Protein AF-A0A0F5VFN0-F1 (afdb_monomer_lite)

Structure (mmCIF, N/CA/C/O backbone):
data_AF-A0A0F5VFN0-F1
#
_entry.id   AF-A0A0F5VFN0-F1
#
loop_
_atom_site.group_PDB
_atom_site.id
_atom_site.type_symbol
_atom_site.label_atom_id
_atom_site.label_alt_id
_atom_site.label_comp_id
_atom_site.label_asym_id
_atom_site.label_entity_id
_atom_site.label_seq_id
_atom_site.pdbx_PDB_ins_code
_atom_site.Cartn_x
_atom_site.Cartn_y
_atom_site.Cartn_z
_atom_site.occupancy
_atom_site.B_iso_or_equiv
_atom_site.auth_seq_id
_atom_site.auth_comp_id
_atom_site.auth_asym_id
_atom_site.auth_atom_id
_atom_site.pdbx_PDB_model_num
ATOM 1 N N . MET A 1 1 ? -3.804 -15.233 12.219 1.00 71.06 1 MET A N 1
ATOM 2 C CA . MET A 1 1 ? -3.392 -14.298 11.152 1.00 71.06 1 MET A CA 1
ATOM 3 C C . MET A 1 1 ? -4.472 -13.249 11.087 1.00 71.06 1 MET A C 1
ATOM 5 O O . MET A 1 1 ? -5.624 -13.634 10.922 1.00 71.06 1 MET A O 1
ATOM 9 N N . ASN A 1 2 ? -4.107 -11.984 11.273 1.00 85.31 2 ASN A N 1
ATOM 10 C CA . ASN A 1 2 ? -5.061 -10.888 11.425 1.00 85.31 2 ASN A CA 1
ATOM 11 C C . ASN A 1 2 ? -4.936 -9.948 10.220 1.00 85.31 2 ASN A C 1
ATOM 13 O O . ASN A 1 2 ? -3.916 -9.947 9.519 1.00 85.31 2 ASN A O 1
ATOM 17 N N . THR A 1 3 ? -5.990 -9.182 9.954 1.00 86.38 3 THR A N 1
ATOM 18 C CA . THR A 1 3 ? -6.000 -8.186 8.877 1.00 86.38 3 THR A CA 1
ATOM 19 C C . THR A 1 3 ? -5.708 -6.821 9.476 1.00 86.38 3 THR A C 1
ATOM 21 O O . THR A 1 3 ? -6.252 -6.493 10.521 1.00 86.38 3 THR A O 1
ATOM 24 N N . TYR A 1 4 ? -4.862 -6.024 8.832 1.00 86.12 4 TYR A N 1
ATOM 25 C CA . TYR A 1 4 ? -4.447 -4.719 9.337 1.00 86.12 4 TYR A CA 1
ATOM 26 C C . TYR A 1 4 ? -4.763 -3.598 8.349 1.00 86.12 4 TYR A C 1
ATOM 28 O O . TYR A 1 4 ? -4.545 -3.722 7.138 1.00 86.12 4 TYR A O 1
ATOM 36 N N . PHE A 1 5 ? -5.194 -2.470 8.904 1.00 87.25 5 PHE A N 1
ATOM 37 C CA . PHE A 1 5 ? -5.128 -1.161 8.278 1.00 87.25 5 PHE A CA 1
ATOM 38 C C . PHE A 1 5 ? -3.707 -0.622 8.412 1.00 87.25 5 PHE A C 1
ATOM 40 O O . 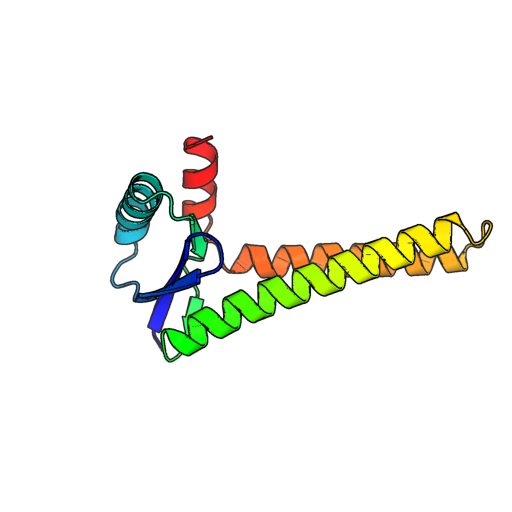PHE A 1 5 ? -3.179 -0.549 9.518 1.00 87.25 5 PHE A O 1
ATOM 47 N N . VAL A 1 6 ? -3.089 -0.207 7.311 1.00 87.75 6 VAL A N 1
ATOM 48 C CA . VAL A 1 6 ? -1.771 0.437 7.321 1.00 87.75 6 VAL A CA 1
ATOM 49 C C . VAL A 1 6 ? -1.922 1.894 6.921 1.00 87.75 6 VAL A C 1
ATOM 51 O O . VAL A 1 6 ? -2.453 2.218 5.857 1.00 87.75 6 VAL A O 1
ATOM 54 N N . MET A 1 7 ? -1.430 2.777 7.779 1.00 91.06 7 MET A N 1
ATOM 55 C CA . MET A 1 7 ? -1.571 4.225 7.678 1.00 91.06 7 MET A CA 1
ATOM 56 C C . MET A 1 7 ? -0.193 4.870 7.539 1.00 91.06 7 MET A C 1
ATOM 58 O O . MET A 1 7 ? 0.824 4.307 7.951 1.00 91.06 7 MET A O 1
ATOM 62 N N . LYS A 1 8 ? -0.150 6.060 6.942 1.00 88.81 8 LYS A N 1
ATOM 63 C CA . LYS A 1 8 ? 1.078 6.816 6.704 1.00 88.81 8 LYS A CA 1
ATOM 64 C C . LYS A 1 8 ? 0.893 8.285 7.054 1.00 88.81 8 LYS A C 1
ATOM 66 O O . LYS A 1 8 ? 0.037 8.956 6.480 1.00 88.81 8 LYS A O 1
ATOM 71 N N . SER A 1 9 ? 1.755 8.782 7.933 1.00 87.06 9 SER A N 1
ATOM 72 C CA . SER A 1 9 ? 1.885 10.201 8.269 1.00 87.06 9 SER A CA 1
ATOM 73 C C . SER A 1 9 ? 3.298 10.661 7.917 1.00 87.06 9 SER A C 1
ATOM 75 O O . SER A 1 9 ? 4.276 10.228 8.531 1.00 87.06 9 SER A O 1
ATOM 77 N N . GLY A 1 10 ? 3.442 11.460 6.856 1.00 83.69 10 GLY A N 1
ATOM 78 C CA . GLY A 1 10 ? 4.757 11.837 6.324 1.00 83.69 10 GLY A CA 1
ATOM 79 C C . GLY A 1 10 ? 5.611 10.613 5.954 1.00 83.69 10 GLY A C 1
ATOM 80 O O . GLY A 1 10 ? 5.300 9.894 5.003 1.00 83.69 10 GLY A O 1
ATOM 81 N N . HIS A 1 11 ? 6.690 10.364 6.702 1.00 80.56 11 HIS A N 1
ATOM 8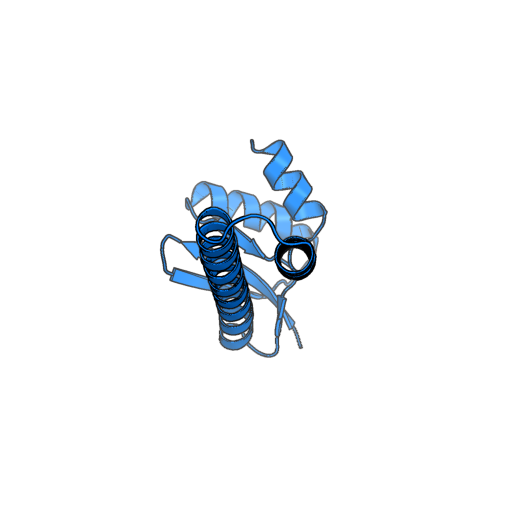2 C CA . HIS A 1 11 ? 7.577 9.200 6.526 1.00 80.56 11 HIS A CA 1
ATOM 83 C C . HIS A 1 11 ? 7.290 8.036 7.487 1.00 80.56 11 HIS A C 1
ATOM 85 O O . HIS A 1 11 ? 7.878 6.960 7.344 1.00 80.56 11 HIS A O 1
ATOM 91 N N . GLN A 1 12 ? 6.403 8.231 8.460 1.00 86.06 12 GLN A N 1
ATOM 92 C CA . GLN A 1 12 ? 6.070 7.221 9.455 1.00 86.06 12 GLN A CA 1
ATOM 93 C C . GLN A 1 12 ? 4.903 6.358 8.978 1.00 86.06 12 GLN A C 1
ATOM 95 O O . GLN A 1 12 ? 3.962 6.850 8.356 1.00 86.06 12 GLN A O 1
ATOM 100 N N . TYR A 1 13 ? 4.992 5.061 9.272 1.00 87.25 13 TYR A N 1
ATOM 101 C CA . TYR A 1 13 ? 3.941 4.085 9.008 1.00 87.25 13 TYR A CA 1
ATOM 102 C C . TYR A 1 13 ? 3.463 3.521 10.336 1.00 87.25 13 TYR A C 1
ATOM 104 O O . TYR A 1 13 ? 4.295 3.179 11.178 1.00 87.25 13 TYR A O 1
ATOM 112 N N . SER A 1 14 ? 2.156 3.373 10.472 1.00 88.81 14 SER A N 1
ATOM 113 C CA . SER A 1 14 ? 1.508 2.675 11.578 1.00 88.81 14 SER A CA 1
ATOM 114 C C . SER A 1 14 ? 0.578 1.601 11.026 1.00 88.81 14 SER A C 1
ATOM 116 O O . SER A 1 14 ? 0.163 1.661 9.864 1.00 88.81 14 SER A O 1
ATOM 118 N N . ALA A 1 15 ? 0.284 0.597 11.844 1.00 88.88 15 ALA A N 1
ATOM 119 C CA . ALA A 1 15 ? -0.720 -0.405 11.545 1.00 88.88 15 ALA A CA 1
ATOM 120 C C . ALA A 1 15 ? -1.713 -0.484 12.700 1.00 88.88 15 ALA A C 1
ATOM 122 O O . ALA A 1 15 ? -1.360 -0.206 13.840 1.00 88.88 15 ALA A O 1
ATOM 123 N N . SER A 1 16 ? -2.951 -0.826 12.382 1.00 87.50 16 SER A N 1
ATOM 124 C CA . SER A 1 16 ? -4.009 -1.070 13.353 1.00 87.50 16 SER A CA 1
ATOM 125 C C . SER A 1 16 ? -4.794 -2.282 12.887 1.00 87.50 16 SER A C 1
ATOM 127 O O . SER A 1 16 ? -5.044 -2.434 11.688 1.00 87.50 16 SER A O 1
ATOM 129 N N . GLU A 1 17 ? -5.103 -3.188 13.805 1.00 87.50 17 GLU A N 1
ATOM 130 C CA . GLU A 1 17 ? -5.870 -4.384 13.484 1.00 87.50 17 GLU A CA 1
ATOM 131 C C . GLU A 1 17 ? -7.290 -4.016 13.042 1.00 87.50 17 GLU A C 1
ATOM 133 O O . GLU A 1 17 ? -7.944 -3.167 13.642 1.00 87.50 17 GLU A O 1
ATOM 138 N N . LYS A 1 18 ? -7.753 -4.655 11.970 1.00 84.75 18 LYS A N 1
ATOM 139 C CA . LYS A 1 18 ? -9.111 -4.528 11.457 1.00 84.75 18 LYS A CA 1
ATOM 140 C C . LYS A 1 18 ? -10.012 -5.480 12.230 1.00 84.75 18 LYS A C 1
ATOM 142 O O . LYS A 1 18 ? -9.884 -6.696 12.076 1.00 84.75 18 LYS A O 1
ATOM 147 N N . VAL A 1 19 ? -10.924 -4.925 13.022 1.00 80.25 19 VAL A N 1
ATOM 148 C CA . VAL A 1 19 ? -11.843 -5.705 13.859 1.00 80.25 19 VAL A CA 1
ATOM 149 C C . VAL A 1 19 ? -13.160 -5.959 13.120 1.00 80.25 19 VAL A C 1
ATOM 151 O O . VAL A 1 19 ? -13.765 -7.017 13.292 1.00 80.25 19 VAL A O 1
ATOM 154 N N . SER A 1 20 ? -13.578 -5.047 12.232 1.00 78.62 20 SER A N 1
ATOM 155 C CA . SER A 1 20 ? -14.769 -5.226 11.385 1.00 78.62 20 SER A CA 1
ATOM 156 C C . SER A 1 20 ? -14.625 -4.622 9.979 1.00 78.62 20 SER A C 1
ATOM 158 O O . SER A 1 20 ? -13.733 -3.818 9.707 1.00 78.62 20 SER A O 1
ATOM 160 N N . GLU A 1 21 ? -15.491 -5.024 9.039 1.00 69.19 21 GLU A N 1
ATOM 161 C CA . GLU A 1 21 ? -15.536 -4.413 7.699 1.00 69.19 21 GLU A CA 1
ATOM 162 C C . GLU A 1 21 ? -16.084 -2.979 7.714 1.00 69.19 21 GLU A C 1
ATOM 164 O O . GLU A 1 21 ? -15.617 -2.148 6.931 1.00 69.19 21 GLU A O 1
ATOM 169 N N . ASP A 1 22 ? -16.981 -2.668 8.650 1.00 77.88 22 ASP A N 1
ATOM 170 C CA . ASP A 1 22 ? -17.633 -1.358 8.771 1.00 77.88 22 ASP A CA 1
ATOM 171 C C . ASP A 1 22 ? -16.696 -0.259 9.306 1.00 77.88 22 ASP A C 1
ATOM 173 O O . ASP A 1 22 ? -16.932 0.935 9.101 1.00 77.88 22 ASP A O 1
ATOM 177 N N . GLU A 1 23 ? -15.576 -0.640 9.928 1.00 83.56 23 GLU A N 1
ATOM 178 C CA . GLU A 1 23 ? -14.549 0.289 10.414 1.00 83.56 23 GLU A CA 1
ATOM 179 C C . GLU A 1 23 ? -13.838 1.056 9.299 1.00 83.56 23 GLU A C 1
ATOM 181 O O . GLU A 1 23 ? -13.255 2.103 9.569 1.00 83.56 23 GLU A O 1
ATOM 186 N N . LEU A 1 24 ? -13.892 0.594 8.045 1.00 83.38 24 LEU A N 1
ATOM 187 C CA . LEU A 1 24 ? -13.161 1.233 6.949 1.00 83.38 24 LEU A CA 1
ATOM 188 C C . LEU A 1 24 ? -13.539 2.713 6.780 1.00 83.38 24 LEU A C 1
ATOM 190 O O . LEU A 1 24 ? -12.651 3.552 6.624 1.00 83.38 24 LEU A O 1
ATOM 194 N N . ASN A 1 25 ? -14.834 3.040 6.835 1.00 84.06 25 ASN A N 1
ATOM 195 C CA . ASN A 1 25 ? -15.313 4.419 6.695 1.00 84.06 25 ASN A CA 1
ATOM 196 C C . ASN A 1 25 ? -14.871 5.289 7.876 1.00 84.06 25 ASN A C 1
ATOM 198 O O . ASN A 1 25 ? -14.374 6.397 7.676 1.00 84.06 25 ASN A O 1
ATOM 202 N N . LEU A 1 26 ? -15.011 4.768 9.098 1.00 85.88 26 LEU A N 1
ATOM 203 C CA . LEU A 1 26 ? -14.584 5.446 10.323 1.00 85.88 26 LEU A CA 1
ATOM 204 C C . LEU A 1 26 ? -13.079 5.718 10.303 1.00 85.88 26 LEU A C 1
ATOM 206 O O . LEU A 1 26 ? -12.647 6.842 10.557 1.00 85.88 26 LEU A O 1
ATOM 210 N N . GLN A 1 27 ? -12.287 4.716 9.928 1.00 85.81 27 GLN A N 1
ATOM 211 C CA . GLN A 1 27 ? -10.838 4.831 9.869 1.00 85.81 27 GLN A CA 1
ATOM 212 C C . GLN A 1 27 ? -10.389 5.772 8.749 1.00 85.81 27 GLN A C 1
ATOM 214 O O . GLN A 1 27 ? -9.411 6.502 8.917 1.00 85.81 27 GLN A O 1
ATOM 219 N N . PHE A 1 28 ? -11.103 5.793 7.622 1.00 85.12 28 PHE A N 1
ATOM 220 C CA . PHE A 1 28 ? -10.836 6.708 6.517 1.00 85.12 28 PHE A CA 1
ATOM 221 C C . PHE A 1 28 ? -11.081 8.172 6.910 1.00 85.12 28 PHE A C 1
ATOM 223 O O . PHE A 1 28 ? -10.196 9.008 6.711 1.00 85.12 28 PHE A O 1
ATOM 230 N N . GLU A 1 29 ? -12.225 8.479 7.524 1.00 85.88 29 GLU A N 1
ATOM 231 C CA . GLU A 1 29 ? -12.535 9.831 8.008 1.00 85.88 29 GLU A CA 1
ATOM 232 C C . GLU A 1 29 ? -11.601 10.258 9.152 1.00 85.88 29 GLU A C 1
ATOM 234 O O . GLU A 1 29 ? -11.105 11.386 9.154 1.00 85.88 29 GLU A O 1
ATOM 239 N N . ALA A 1 30 ? -11.260 9.347 10.071 1.00 85.88 30 ALA A N 1
ATOM 240 C CA . ALA A 1 30 ? -10.281 9.610 11.127 1.00 85.88 30 ALA A CA 1
ATOM 241 C C . ALA A 1 30 ? -8.888 9.928 10.557 1.00 85.88 30 ALA A C 1
ATOM 243 O O . ALA A 1 30 ? -8.238 10.882 10.991 1.00 85.88 30 ALA A O 1
ATOM 244 N N . CYS A 1 31 ? -8.442 9.179 9.542 1.00 87.12 31 CYS A N 1
ATOM 245 C CA . CYS A 1 31 ? -7.192 9.459 8.836 1.00 87.12 31 CYS A CA 1
ATOM 246 C C . CYS A 1 31 ? -7.227 10.842 8.175 1.00 87.12 31 CYS A C 1
ATOM 248 O O . CYS A 1 31 ? -6.287 11.621 8.332 1.00 87.12 31 CYS A O 1
ATOM 250 N N . LYS A 1 32 ? -8.328 11.179 7.496 1.00 85.19 32 LYS A N 1
ATOM 251 C CA . LYS A 1 32 ? -8.519 12.481 6.846 1.00 85.19 32 LYS A CA 1
ATOM 252 C C . LYS A 1 32 ? -8.457 13.636 7.849 1.00 85.19 32 LYS A C 1
ATOM 254 O O . LYS A 1 32 ? -7.716 14.589 7.617 1.00 85.19 32 LYS A O 1
ATOM 259 N N . ALA A 1 33 ? -9.162 13.525 8.975 1.00 86.94 33 ALA A N 1
ATOM 260 C CA . ALA A 1 33 ? -9.137 14.521 10.047 1.00 86.94 33 ALA A CA 1
ATOM 261 C C . ALA A 1 33 ? -7.731 14.696 10.650 1.00 86.94 33 ALA A C 1
ATOM 263 O O . ALA A 1 33 ? -7.309 15.816 10.932 1.00 86.94 33 ALA A O 1
ATOM 264 N N . ALA A 1 34 ? -6.977 13.603 10.787 1.00 85.00 34 ALA A N 1
ATOM 265 C CA . ALA A 1 34 ? -5.615 13.612 11.314 1.00 85.00 34 ALA A CA 1
ATOM 266 C C . ALA A 1 34 ? -4.536 13.991 10.276 1.00 85.00 34 ALA A C 1
ATOM 268 O O . ALA A 1 34 ? -3.349 13.969 10.600 1.00 85.00 34 ALA A O 1
ATOM 269 N N . SER A 1 35 ? -4.909 14.325 9.032 1.00 84.25 35 SER A N 1
ATOM 270 C CA . SER A 1 35 ? -3.962 14.533 7.917 1.00 84.25 35 SER A CA 1
ATOM 271 C C . SER A 1 35 ? -3.038 13.328 7.661 1.00 84.25 35 SER A C 1
ATOM 273 O O . SER A 1 35 ? -1.908 13.461 7.189 1.00 84.25 35 SER A O 1
ATOM 275 N N . VAL A 1 36 ? -3.534 12.130 7.964 1.00 87.19 36 VAL A N 1
ATOM 276 C CA . VAL A 1 36 ? -2.874 10.841 7.752 1.00 87.19 36 VAL A CA 1
ATOM 277 C C . VAL A 1 36 ? -3.481 10.177 6.519 1.00 87.19 36 VAL A C 1
ATOM 279 O O . VAL A 1 36 ? -4.667 10.297 6.232 1.00 87.19 36 VAL A O 1
ATOM 282 N N . THR A 1 37 ? -2.668 9.452 5.756 1.00 85.31 37 THR A N 1
ATOM 283 C CA . THR A 1 37 ? -3.148 8.687 4.601 1.00 85.31 37 THR A CA 1
ATOM 284 C C . THR A 1 37 ? -3.343 7.226 4.984 1.00 85.31 37 THR A C 1
ATOM 286 O O . THR A 1 37 ? -2.384 6.558 5.365 1.00 85.31 37 THR A O 1
ATOM 289 N N . LEU A 1 38 ? -4.556 6.698 4.824 1.00 85.19 38 LEU A N 1
ATOM 290 C CA . LEU A 1 38 ? -4.802 5.258 4.890 1.00 85.19 38 LEU A CA 1
ATOM 291 C C . LEU A 1 38 ? -4.256 4.610 3.610 1.00 85.19 38 LEU A C 1
ATOM 293 O O . LEU A 1 38 ? -4.799 4.847 2.533 1.00 85.19 38 LEU A O 1
ATOM 297 N N . VAL A 1 39 ? -3.159 3.855 3.707 1.00 83.94 39 VAL A N 1
ATOM 298 C CA . VAL A 1 39 ? -2.419 3.289 2.561 1.00 83.94 39 VAL A CA 1
ATOM 299 C C . VAL A 1 39 ? -3.001 1.951 2.119 1.00 83.94 39 VAL A C 1
ATOM 301 O O . VAL A 1 39 ? -3.060 1.687 0.924 1.00 83.94 39 VAL A O 1
ATOM 304 N N . SER A 1 40 ? -3.419 1.114 3.065 1.00 83.62 40 SER A N 1
ATOM 305 C CA . SER A 1 40 ? -3.981 -0.209 2.792 1.00 83.62 40 SER A CA 1
ATOM 306 C C . SER A 1 40 ? -4.944 -0.616 3.903 1.00 83.62 40 SER A C 1
ATOM 308 O O . SER A 1 40 ? -4.764 -0.213 5.050 1.00 83.62 40 SER A O 1
ATOM 310 N N . ASP A 1 41 ? -5.961 -1.402 3.562 1.00 82.19 41 ASP A N 1
ATOM 311 C CA . ASP A 1 41 ? -7.038 -1.815 4.466 1.00 82.19 41 ASP A CA 1
ATOM 312 C C . ASP A 1 41 ? -7.219 -3.334 4.601 1.00 82.19 41 ASP A C 1
ATOM 314 O O . ASP A 1 41 ? -8.143 -3.802 5.267 1.00 82.19 41 ASP A O 1
ATOM 318 N N . SER A 1 42 ? -6.359 -4.111 3.943 1.00 82.50 42 SER A N 1
ATOM 319 C CA . SER A 1 42 ? -6.491 -5.569 3.845 1.00 82.50 42 SER A CA 1
ATOM 320 C C . SER A 1 42 ? -5.143 -6.300 3.919 1.00 82.50 42 SER A C 1
ATOM 322 O O . SER A 1 42 ? -4.929 -7.315 3.255 1.00 82.50 42 SER A O 1
ATOM 324 N N . VAL A 1 43 ? -4.202 -5.804 4.733 1.00 84.06 43 VAL A N 1
ATOM 325 C CA . VAL A 1 43 ? -2.889 -6.453 4.894 1.00 84.06 43 VAL A CA 1
ATOM 326 C C . VAL A 1 43 ? -2.995 -7.629 5.858 1.00 84.06 43 VAL A C 1
ATOM 328 O O . VAL A 1 43 ? -3.185 -7.432 7.054 1.00 84.06 43 VAL A O 1
ATOM 331 N N . VAL A 1 44 ? -2.829 -8.853 5.358 1.00 85.50 44 VAL A N 1
ATOM 332 C CA . VAL A 1 44 ? -2.810 -10.058 6.199 1.00 85.50 44 VAL A CA 1
ATOM 333 C C . VAL A 1 44 ? -1.403 -10.281 6.757 1.00 85.50 44 VAL A C 1
ATOM 335 O O . VAL A 1 44 ? -0.451 -10.517 6.006 1.00 85.50 44 VAL A O 1
ATOM 338 N N . ALA A 1 45 ? -1.263 -10.226 8.081 1.00 88.31 45 ALA A N 1
ATOM 339 C CA . ALA A 1 45 ? 0.013 -10.421 8.765 1.00 88.31 45 ALA A CA 1
ATOM 340 C C . ALA A 1 45 ? -0.154 -11.105 10.134 1.00 88.31 45 ALA A C 1
ATOM 342 O O . ALA A 1 45 ? -1.257 -11.282 10.650 1.00 88.31 45 ALA A O 1
ATOM 343 N N . GLU A 1 46 ? 0.965 -11.524 10.725 1.00 87.12 46 GLU A N 1
ATOM 344 C CA . GLU A 1 46 ? 1.001 -12.078 12.090 1.00 87.12 46 GLU A CA 1
ATOM 345 C C . GLU A 1 46 ? 1.196 -10.998 13.164 1.00 87.12 46 GLU A C 1
ATOM 347 O O . GLU A 1 46 ? 0.994 -11.271 14.340 1.00 87.12 46 GLU A O 1
ATOM 352 N N . SER A 1 47 ? 1.624 -9.795 12.772 1.00 89.31 47 SER A N 1
ATOM 353 C CA . SER A 1 47 ? 1.801 -8.648 13.662 1.00 89.31 47 SER A CA 1
ATOM 354 C C . SER A 1 47 ? 1.750 -7.333 12.884 1.00 89.31 47 SER A C 1
ATOM 356 O O . SER A 1 47 ? 2.005 -7.305 11.673 1.00 89.31 47 SER A O 1
ATOM 358 N N . GLU A 1 48 ? 1.506 -6.233 13.595 1.00 88.00 48 GLU A N 1
ATOM 359 C CA . GLU A 1 48 ? 1.547 -4.866 13.058 1.00 88.00 48 GLU A CA 1
ATOM 360 C C . GLU A 1 48 ? 2.881 -4.555 12.368 1.00 88.00 48 GLU A C 1
ATOM 362 O O . GLU A 1 48 ? 2.923 -4.040 11.250 1.00 88.00 48 GLU A O 1
ATOM 367 N N . GLU A 1 49 ? 3.998 -4.942 12.985 1.00 89.56 49 GLU A N 1
ATOM 368 C CA . GLU A 1 49 ? 5.336 -4.728 12.430 1.00 89.56 49 GLU A CA 1
ATOM 369 C C . GLU A 1 49 ? 5.535 -5.473 11.107 1.00 89.56 49 GLU A C 1
ATOM 371 O O . GLU A 1 49 ? 6.153 -4.941 10.177 1.00 89.56 49 GLU A O 1
ATOM 376 N N . LYS A 1 50 ? 4.999 -6.696 10.994 1.00 87.00 50 LYS A N 1
ATOM 377 C CA . LYS A 1 50 ? 5.037 -7.464 9.744 1.00 87.00 50 LYS A CA 1
ATOM 378 C C . LYS A 1 50 ? 4.142 -6.830 8.678 1.00 87.00 50 LYS A C 1
ATOM 380 O O . LYS A 1 50 ? 4.587 -6.740 7.533 1.00 87.00 50 LYS A O 1
ATOM 385 N N . ALA A 1 51 ? 2.959 -6.327 9.037 1.00 86.31 51 ALA A N 1
ATOM 386 C CA . ALA A 1 51 ? 2.086 -5.597 8.114 1.00 86.31 51 ALA A CA 1
ATOM 387 C C . ALA A 1 51 ? 2.776 -4.334 7.563 1.00 86.31 51 ALA A C 1
ATOM 389 O O . ALA A 1 51 ? 2.835 -4.124 6.348 1.00 86.31 51 ALA A O 1
ATOM 390 N N . ILE A 1 52 ? 3.403 -3.542 8.440 1.00 88.94 52 ILE A N 1
ATOM 391 C CA . ILE A 1 52 ? 4.169 -2.348 8.052 1.00 88.94 52 ILE A CA 1
ATOM 392 C C . ILE A 1 52 ? 5.343 -2.724 7.140 1.00 88.94 52 ILE A C 1
ATOM 394 O O . ILE A 1 52 ? 5.564 -2.065 6.120 1.00 88.94 52 ILE A O 1
ATOM 398 N N . ARG A 1 53 ? 6.109 -3.774 7.475 1.00 88.25 53 ARG A N 1
ATOM 399 C CA . ARG A 1 53 ? 7.235 -4.233 6.641 1.00 88.25 53 ARG A CA 1
ATOM 400 C C . ARG A 1 53 ? 6.779 -4.673 5.255 1.00 88.25 53 ARG A C 1
ATOM 402 O O . ARG A 1 53 ? 7.460 -4.336 4.289 1.00 88.25 53 ARG A O 1
ATOM 409 N N . GLN A 1 54 ? 5.653 -5.377 5.142 1.00 85.12 54 GLN A N 1
ATOM 410 C CA . GLN A 1 54 ? 5.111 -5.778 3.844 1.00 85.12 54 GLN A CA 1
ATOM 411 C C . GLN A 1 54 ? 4.781 -4.555 2.985 1.00 85.12 54 GLN A C 1
ATOM 413 O O . GLN A 1 54 ? 5.290 -4.442 1.870 1.00 85.12 54 GLN A O 1
ATOM 418 N N . VAL A 1 55 ? 4.021 -3.593 3.519 1.00 84.88 55 VAL A N 1
ATOM 419 C CA . VAL A 1 55 ? 3.657 -2.377 2.773 1.00 84.88 55 VAL A CA 1
ATOM 420 C C . VAL A 1 55 ? 4.892 -1.551 2.400 1.00 84.88 55 VAL A C 1
ATOM 422 O O . VAL A 1 55 ? 5.011 -1.109 1.256 1.00 84.88 55 VAL A O 1
ATOM 425 N N . LYS A 1 56 ? 5.861 -1.397 3.313 1.00 84.88 56 LYS A N 1
ATOM 426 C CA . LYS A 1 56 ? 7.139 -0.724 3.016 1.00 84.88 56 LYS A CA 1
ATOM 427 C C . LYS A 1 56 ? 7.930 -1.439 1.921 1.00 84.88 56 LYS A C 1
ATOM 429 O O . LYS A 1 56 ? 8.466 -0.775 1.036 1.00 84.88 56 LYS A O 1
ATOM 434 N N . SER A 1 57 ? 7.998 -2.769 1.965 1.00 83.44 57 SER A N 1
ATOM 435 C CA . SER A 1 57 ? 8.702 -3.574 0.963 1.00 83.44 57 SER A CA 1
ATOM 436 C C . SER A 1 57 ? 8.062 -3.428 -0.418 1.00 83.44 57 SER A C 1
ATOM 438 O O . SER A 1 57 ? 8.771 -3.176 -1.388 1.00 83.44 57 SER A O 1
ATOM 440 N N . LEU A 1 58 ? 6.731 -3.476 -0.501 1.00 78.75 58 LEU A N 1
ATOM 441 C CA . LEU A 1 58 ? 5.986 -3.243 -1.741 1.00 78.75 58 LEU A CA 1
ATOM 442 C C . LEU A 1 58 ? 6.200 -1.833 -2.298 1.00 78.75 58 LEU A C 1
ATOM 444 O O . LEU A 1 58 ? 6.434 -1.680 -3.498 1.00 78.75 58 LEU A O 1
ATOM 448 N N . ALA A 1 59 ? 6.164 -0.808 -1.443 1.00 76.56 59 ALA A N 1
ATOM 449 C CA . ALA A 1 59 ? 6.451 0.563 -1.855 1.00 76.56 59 ALA A CA 1
ATOM 450 C C . ALA A 1 59 ? 7.884 0.692 -2.394 1.00 76.56 59 ALA A C 1
ATOM 452 O O . ALA A 1 59 ? 8.090 1.266 -3.461 1.00 76.56 59 ALA A O 1
ATOM 453 N N . TYR A 1 60 ? 8.866 0.102 -1.706 1.00 78.69 60 TYR A N 1
ATOM 454 C CA . TYR A 1 60 ? 10.261 0.104 -2.141 1.00 78.69 60 TYR A CA 1
ATOM 455 C C . TYR A 1 60 ? 10.456 -0.634 -3.471 1.00 78.69 60 TYR A C 1
ATOM 457 O O . TYR A 1 60 ? 11.061 -0.084 -4.386 1.00 78.69 60 TYR A O 1
ATOM 465 N N . GLN A 1 61 ? 9.890 -1.834 -3.619 1.00 72.25 61 GLN A N 1
ATOM 466 C CA . GLN A 1 61 ? 9.936 -2.598 -4.869 1.00 72.25 61 GLN A CA 1
ATOM 467 C C . GLN A 1 61 ? 9.315 -1.819 -6.029 1.00 72.25 61 GLN A C 1
ATOM 469 O O . GLN A 1 61 ? 9.888 -1.778 -7.114 1.00 72.25 61 GLN A O 1
ATOM 474 N N . THR A 1 62 ? 8.181 -1.156 -5.792 1.00 72.88 62 THR A N 1
ATOM 475 C CA . THR A 1 62 ? 7.522 -0.325 -6.807 1.00 72.88 62 THR A CA 1
ATOM 476 C C . THR A 1 62 ? 8.413 0.848 -7.221 1.00 72.88 62 THR A C 1
ATOM 478 O O . THR A 1 62 ? 8.578 1.090 -8.414 1.00 72.88 62 THR A O 1
ATOM 481 N N . THR A 1 63 ? 9.048 1.531 -6.262 1.00 73.94 63 THR A N 1
ATOM 482 C CA . THR A 1 63 ? 9.986 2.631 -6.538 1.00 73.94 63 THR A CA 1
ATOM 483 C C . THR A 1 63 ? 11.220 2.158 -7.300 1.00 73.94 63 THR A C 1
ATOM 485 O O . THR A 1 63 ? 11.603 2.792 -8.278 1.00 73.94 63 THR A O 1
ATOM 488 N N . VAL A 1 64 ? 11.834 1.041 -6.894 1.00 73.69 64 VAL A N 1
ATOM 489 C CA . VAL A 1 64 ? 13.007 0.479 -7.583 1.00 73.69 64 VAL A CA 1
ATOM 490 C C . VAL A 1 64 ? 12.652 0.093 -9.014 1.00 73.69 64 VAL A C 1
ATOM 492 O O . VAL A 1 64 ? 13.389 0.425 -9.934 1.00 73.69 64 VAL A O 1
ATOM 495 N N . ILE A 1 65 ? 11.506 -0.552 -9.227 1.00 70.56 65 ILE A N 1
ATOM 496 C CA . ILE A 1 65 ? 11.068 -0.960 -10.566 1.00 70.56 65 ILE A CA 1
ATOM 497 C C . ILE A 1 65 ? 10.743 0.256 -11.438 1.00 70.56 65 ILE A C 1
ATOM 499 O O . ILE A 1 65 ? 11.124 0.274 -12.606 1.00 70.56 65 ILE A O 1
ATOM 503 N N . ALA A 1 66 ? 10.117 1.294 -10.878 1.00 69.25 66 ALA A N 1
ATOM 504 C CA . ALA A 1 66 ? 9.902 2.556 -11.583 1.00 69.25 66 ALA A CA 1
ATOM 505 C C . ALA A 1 66 ? 11.230 3.246 -11.945 1.00 69.25 66 ALA A C 1
ATOM 507 O O . ALA A 1 66 ? 11.382 3.724 -13.066 1.00 69.25 66 ALA A O 1
ATOM 508 N N . LEU A 1 67 ? 12.212 3.250 -11.035 1.00 75.12 67 LEU A N 1
ATOM 509 C CA . LEU A 1 67 ? 13.543 3.815 -11.273 1.00 75.12 67 LEU A CA 1
ATOM 510 C C . LEU A 1 67 ? 14.290 3.050 -12.374 1.00 75.12 67 LEU A C 1
ATOM 512 O O . LEU A 1 67 ? 14.817 3.664 -13.296 1.00 75.12 67 LEU A O 1
ATOM 516 N N . VAL A 1 68 ? 14.300 1.716 -12.313 1.00 73.94 68 VAL A N 1
ATOM 517 C CA . VAL A 1 68 ? 14.901 0.859 -13.347 1.00 73.94 68 VAL A CA 1
ATOM 518 C C . VAL A 1 68 ? 14.205 1.074 -14.691 1.00 73.94 68 VAL A C 1
ATOM 520 O O . VAL A 1 68 ? 14.872 1.217 -15.711 1.00 73.94 68 VAL A O 1
ATOM 523 N N . GLY A 1 69 ? 12.875 1.167 -14.697 1.00 68.25 69 GLY A N 1
ATOM 524 C CA . GLY A 1 69 ? 12.091 1.485 -15.886 1.00 68.25 69 GLY A CA 1
ATOM 525 C C . GLY A 1 69 ? 12.421 2.851 -16.490 1.00 68.25 69 GLY A C 1
ATOM 526 O O . GLY A 1 69 ? 12.540 2.975 -17.712 1.00 68.25 69 GLY A O 1
ATOM 527 N N . PHE A 1 70 ? 12.629 3.860 -15.643 1.00 71.75 70 PHE A N 1
ATOM 528 C CA . PHE A 1 70 ? 13.029 5.203 -16.054 1.00 71.75 70 PHE A CA 1
ATOM 529 C C . PHE A 1 70 ? 14.444 5.220 -16.642 1.00 71.75 70 PHE A C 1
ATOM 531 O O . PHE A 1 70 ? 14.640 5.748 -17.734 1.00 71.75 70 PHE A O 1
ATOM 538 N N . ILE A 1 71 ? 15.407 4.577 -15.973 1.00 74.25 71 ILE A N 1
ATOM 539 C CA . ILE A 1 71 ? 16.786 4.437 -16.466 1.00 74.25 71 ILE A CA 1
ATOM 540 C C . ILE A 1 71 ? 16.798 3.691 -17.803 1.00 74.25 71 ILE A C 1
ATOM 542 O O . ILE A 1 71 ? 17.455 4.135 -18.737 1.00 74.25 71 ILE A O 1
ATOM 546 N N . ASN A 1 72 ? 16.032 2.606 -17.933 1.00 68.62 72 ASN A N 1
ATOM 547 C CA . ASN A 1 72 ? 15.956 1.835 -19.171 1.00 68.62 72 ASN A CA 1
ATOM 548 C C . ASN A 1 72 ? 15.359 2.657 -20.327 1.00 68.62 72 ASN A C 1
ATOM 550 O O . ASN A 1 72 ? 15.907 2.659 -21.426 1.00 68.62 72 ASN A O 1
ATOM 554 N N . THR A 1 73 ? 14.281 3.407 -20.070 1.00 66.25 73 THR A N 1
ATOM 555 C CA . THR A 1 73 ? 13.688 4.326 -21.061 1.00 66.25 73 THR A CA 1
ATOM 556 C C . THR A 1 73 ? 14.685 5.403 -21.488 1.00 66.25 73 THR A C 1
ATOM 558 O O . THR A 1 73 ? 14.829 5.668 -22.679 1.00 66.25 73 THR A O 1
ATOM 561 N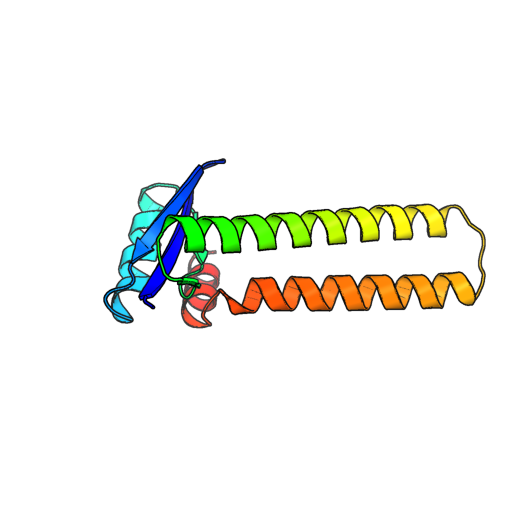 N . LEU A 1 74 ? 15.420 5.987 -20.536 1.00 68.19 74 LEU A N 1
ATOM 562 C CA . LEU A 1 74 ? 16.476 6.955 -20.829 1.00 68.19 74 LEU A CA 1
ATOM 563 C C . LEU A 1 74 ? 17.592 6.333 -21.671 1.00 68.19 74 LEU A C 1
ATOM 565 O O . LEU A 1 74 ? 17.928 6.880 -22.714 1.00 68.19 74 LEU A O 1
ATOM 569 N N . CYS A 1 75 ? 18.133 5.178 -21.281 1.00 66.12 75 CYS A N 1
ATOM 570 C CA . CYS A 1 75 ? 19.181 4.495 -22.041 1.00 66.12 75 CYS A CA 1
ATOM 571 C C . CYS A 1 75 ? 18.749 4.195 -23.483 1.00 66.12 75 CYS A C 1
ATOM 573 O O . CYS A 1 75 ? 19.552 4.354 -24.397 1.00 66.12 75 CYS A O 1
ATOM 575 N N . MET A 1 76 ? 17.488 3.828 -23.714 1.00 62.81 76 MET A N 1
ATOM 576 C CA . MET A 1 76 ? 16.979 3.594 -25.069 1.00 62.81 76 MET A CA 1
ATOM 577 C C . MET A 1 76 ? 16.757 4.860 -25.887 1.00 62.81 76 MET A C 1
ATOM 579 O O . MET A 1 76 ? 16.893 4.808 -27.102 1.00 62.81 76 MET A O 1
ATOM 583 N N . LEU A 1 77 ? 16.467 5.997 -25.251 1.00 63.75 77 LEU A N 1
ATOM 584 C CA . LEU A 1 77 ? 16.442 7.290 -25.941 1.00 63.75 77 LEU A CA 1
ATOM 585 C C . LEU A 1 77 ? 17.843 7.710 -26.422 1.00 63.75 77 LEU A C 1
ATOM 587 O O . LEU A 1 77 ? 17.952 8.446 -27.398 1.00 63.75 77 LEU A O 1
ATOM 591 N N . PHE A 1 78 ? 18.905 7.232 -25.763 1.00 62.19 78 PHE A N 1
ATOM 592 C CA . PHE A 1 78 ? 20.298 7.499 -26.143 1.00 62.19 78 PHE A CA 1
ATOM 593 C C . PHE A 1 78 ? 20.896 6.467 -27.115 1.00 62.19 78 PHE A C 1
ATOM 595 O O . PHE A 1 78 ? 21.871 6.780 -27.799 1.00 62.19 78 PHE A O 1
ATOM 602 N N . VAL A 1 79 ? 20.344 5.251 -27.199 1.00 59.25 79 VAL A N 1
ATOM 603 C CA . VAL A 1 79 ? 20.832 4.185 -28.091 1.00 59.25 79 VAL A CA 1
ATOM 604 C C . VAL A 1 79 ? 19.896 4.061 -29.294 1.00 59.25 79 VAL A C 1
ATOM 606 O O . VAL A 1 79 ? 18.778 3.567 -29.169 1.00 59.25 79 VAL A O 1
ATOM 609 N N . ALA A 1 80 ? 20.381 4.511 -30.454 1.00 53.75 80 ALA A N 1
ATOM 610 C CA . ALA A 1 80 ? 19.668 4.546 -31.731 1.00 53.75 80 ALA A CA 1
ATOM 611 C C . ALA A 1 80 ? 18.912 3.244 -32.089 1.00 53.75 80 ALA A C 1
ATOM 613 O O . ALA A 1 80 ? 19.313 2.135 -31.732 1.00 53.75 80 ALA A O 1
ATOM 614 N N . GLU A 1 81 ? 17.807 3.434 -32.817 1.00 55.19 81 GLU A N 1
ATOM 615 C CA . GLU A 1 81 ? 16.740 2.492 -33.173 1.00 55.19 81 GLU A CA 1
ATOM 616 C C . GLU A 1 81 ? 17.199 1.061 -33.514 1.00 55.19 81 GLU A C 1
ATOM 618 O O . GLU A 1 81 ? 17.809 0.792 -34.547 1.00 55.19 81 GLU A O 1
ATOM 623 N N . SER A 1 82 ? 16.828 0.103 -32.662 1.00 60.28 82 SER A N 1
ATOM 624 C CA . SER A 1 82 ? 16.946 -1.332 -32.927 1.00 60.28 82 SER A CA 1
ATOM 625 C C . SER A 1 82 ? 15.715 -2.054 -32.388 1.00 60.28 82 SER A C 1
ATOM 627 O O . SER A 1 82 ? 15.253 -1.771 -31.280 1.00 60.28 82 SER A O 1
ATOM 629 N N . ALA A 1 83 ? 15.196 -3.027 -33.143 1.00 63.44 83 ALA A N 1
ATOM 630 C CA . ALA A 1 83 ? 14.053 -3.853 -32.742 1.00 63.44 83 ALA A CA 1
ATOM 631 C C . ALA A 1 83 ? 14.265 -4.550 -31.381 1.00 63.44 83 ALA A C 1
ATOM 633 O O . ALA A 1 83 ? 13.306 -4.794 -30.652 1.00 63.44 83 ALA A O 1
ATOM 634 N N . VAL A 1 84 ? 15.521 -4.809 -30.998 1.00 67.81 84 VAL A N 1
ATOM 635 C CA . VAL A 1 84 ? 15.882 -5.389 -29.694 1.00 67.81 84 VAL A CA 1
ATOM 636 C C . VAL A 1 84 ? 15.587 -4.418 -28.544 1.00 67.81 84 VAL A C 1
ATOM 638 O O . VAL A 1 84 ? 15.056 -4.838 -27.515 1.00 67.81 84 VAL A O 1
ATOM 641 N N . ASN A 1 85 ? 15.837 -3.116 -28.729 1.00 66.69 85 ASN A N 1
ATOM 642 C CA . ASN A 1 85 ? 15.494 -2.100 -27.729 1.00 66.69 85 ASN A CA 1
ATOM 643 C C . ASN A 1 85 ? 13.974 -2.027 -27.530 1.00 66.69 85 ASN A C 1
ATOM 645 O O . ASN A 1 85 ? 13.501 -2.031 -26.396 1.00 66.69 85 ASN A O 1
ATOM 649 N N . LEU A 1 86 ? 13.188 -2.082 -28.610 1.00 66.50 86 LEU A N 1
ATOM 650 C CA . LEU A 1 86 ? 11.724 -2.084 -28.519 1.00 66.50 86 LEU A CA 1
ATOM 651 C C . LEU A 1 86 ? 11.190 -3.261 -27.675 1.00 66.50 86 LEU A C 1
ATOM 653 O O . LEU A 1 86 ? 10.302 -3.077 -26.841 1.00 66.50 86 LEU A O 1
ATOM 657 N N . VAL A 1 87 ? 11.758 -4.461 -27.843 1.00 69.50 87 VAL A N 1
ATOM 658 C CA . VAL A 1 87 ? 11.365 -5.662 -27.079 1.00 69.50 87 VAL A CA 1
ATOM 659 C C . VAL A 1 87 ? 11.706 -5.519 -25.593 1.00 69.50 87 VAL A C 1
ATOM 661 O O . VAL A 1 87 ? 10.873 -5.819 -24.736 1.00 69.50 87 VAL A O 1
ATOM 664 N N . ILE A 1 88 ? 12.898 -5.013 -25.269 1.00 69.81 88 ILE A N 1
ATOM 665 C CA . ILE A 1 88 ? 13.314 -4.784 -23.878 1.00 69.81 88 ILE A CA 1
ATOM 666 C C . ILE A 1 88 ? 12.449 -3.687 -23.228 1.00 69.81 88 ILE A C 1
ATOM 668 O O . ILE A 1 88 ? 12.086 -3.801 -22.055 1.00 69.81 88 ILE A O 1
ATOM 672 N N . MET A 1 89 ? 12.046 -2.659 -23.982 1.00 67.44 89 MET A N 1
ATOM 673 C CA . MET A 1 89 ? 11.131 -1.617 -23.508 1.00 67.44 89 MET A CA 1
ATOM 674 C C . MET A 1 89 ? 9.758 -2.199 -23.164 1.00 67.44 89 MET A C 1
ATOM 676 O O . MET A 1 89 ? 9.228 -1.930 -22.086 1.00 67.44 89 MET A O 1
ATOM 680 N N . MET A 1 90 ? 9.198 -3.037 -24.042 1.00 69.44 90 MET A N 1
ATOM 681 C CA . MET A 1 90 ? 7.920 -3.708 -23.791 1.00 69.44 90 MET A CA 1
ATOM 682 C C . MET A 1 90 ? 7.989 -4.619 -22.563 1.00 69.44 90 MET A C 1
ATOM 684 O O . MET A 1 90 ? 7.088 -4.579 -21.726 1.00 69.44 90 MET A O 1
ATOM 688 N N . ALA A 1 91 ? 9.077 -5.377 -22.392 1.00 71.25 91 ALA A N 1
ATOM 689 C CA . ALA A 1 91 ? 9.281 -6.203 -21.203 1.00 71.25 91 ALA A CA 1
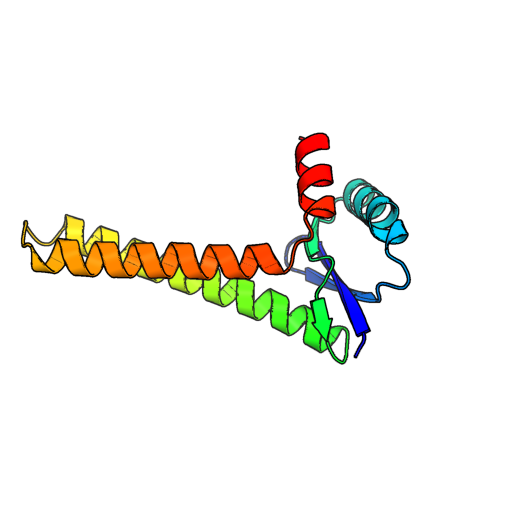ATOM 690 C C . ALA A 1 91 ? 9.353 -5.360 -19.915 1.00 71.25 91 ALA A C 1
ATOM 692 O O . ALA A 1 91 ? 8.723 -5.704 -18.912 1.00 71.25 91 ALA A O 1
ATOM 693 N N . ALA A 1 92 ? 10.053 -4.221 -19.947 1.00 68.88 92 ALA A N 1
ATOM 694 C CA . ALA A 1 92 ? 10.126 -3.298 -18.815 1.00 68.88 92 ALA A CA 1
ATOM 695 C C . ALA A 1 92 ? 8.757 -2.682 -18.473 1.00 68.88 92 ALA A C 1
ATOM 697 O O . ALA A 1 92 ? 8.399 -2.603 -17.296 1.00 68.88 92 ALA A O 1
ATOM 698 N N . ILE A 1 93 ? 7.965 -2.300 -19.482 1.00 68.06 93 ILE A N 1
ATOM 699 C CA . ILE A 1 93 ? 6.604 -1.775 -19.297 1.00 68.06 93 ILE A CA 1
ATOM 700 C C . ILE A 1 93 ? 5.686 -2.847 -18.701 1.00 68.06 93 ILE A C 1
ATOM 702 O O . ILE A 1 93 ? 4.991 -2.570 -17.724 1.00 68.06 93 ILE A O 1
ATOM 706 N N . ILE A 1 94 ? 5.716 -4.078 -19.218 1.00 70.75 94 ILE A N 1
ATOM 707 C CA . ILE A 1 94 ? 4.914 -5.192 -18.687 1.00 70.75 94 ILE A CA 1
ATOM 708 C C . ILE A 1 94 ? 5.273 -5.462 -17.217 1.00 70.75 94 ILE A C 1
ATOM 710 O O . ILE A 1 94 ? 4.377 -5.603 -16.380 1.00 70.75 94 ILE A O 1
ATOM 714 N N . CYS A 1 95 ? 6.563 -5.455 -16.868 1.00 67.00 95 CYS A N 1
ATOM 715 C CA . CYS A 1 95 ? 7.016 -5.586 -15.481 1.00 67.00 95 CYS A CA 1
ATOM 716 C C . CYS A 1 95 ? 6.539 -4.423 -14.590 1.00 67.00 95 CYS A C 1
ATOM 718 O O . CYS A 1 95 ? 6.043 -4.668 -13.487 1.00 67.00 95 CYS A O 1
ATOM 720 N N . MET A 1 96 ? 6.624 -3.172 -15.061 1.00 63.66 96 MET A N 1
ATOM 721 C CA . MET A 1 96 ? 6.123 -1.997 -14.332 1.00 63.66 96 MET A CA 1
ATOM 722 C C . MET A 1 96 ? 4.610 -2.073 -14.078 1.00 63.66 96 MET A C 1
ATOM 724 O O . MET A 1 96 ? 4.157 -1.851 -12.950 1.00 63.66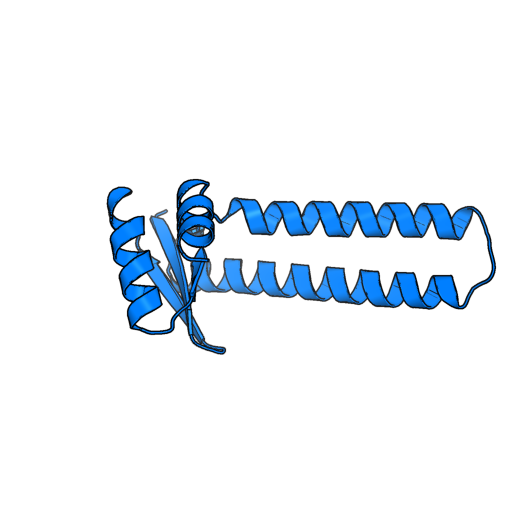 96 MET A O 1
ATOM 728 N N . VAL A 1 97 ? 3.827 -2.443 -15.094 1.00 65.12 97 VAL A N 1
ATOM 729 C CA . VAL A 1 97 ? 2.367 -2.596 -14.985 1.00 65.12 97 VAL A CA 1
ATOM 730 C C . VAL A 1 97 ? 2.007 -3.743 -14.034 1.00 65.12 97 VAL A C 1
ATOM 732 O O . VAL A 1 97 ? 1.132 -3.581 -13.178 1.00 65.12 97 VAL A O 1
ATOM 735 N N . GLY A 1 98 ? 2.717 -4.873 -14.110 1.00 62.34 98 GLY A N 1
ATOM 736 C CA . GLY A 1 98 ? 2.494 -6.032 -13.242 1.00 62.34 98 GLY A CA 1
ATOM 737 C C . GLY A 1 98 ? 2.717 -5.738 -11.753 1.00 62.34 98 GLY A C 1
ATOM 738 O O . GLY A 1 98 ? 1.937 -6.184 -10.907 1.00 62.34 98 GLY A O 1
ATOM 739 N N . VAL A 1 99 ? 3.738 -4.945 -11.412 1.00 57.75 99 VAL A N 1
ATOM 740 C CA . VAL A 1 99 ? 4.018 -4.568 -10.015 1.00 57.75 99 VAL A CA 1
ATOM 741 C C . VAL A 1 99 ? 3.066 -3.491 -9.503 1.00 57.75 99 VAL A C 1
ATOM 743 O O . VAL A 1 99 ? 2.570 -3.610 -8.380 1.00 57.75 99 VAL A O 1
ATOM 746 N N . SER A 1 100 ? 2.712 -2.505 -10.334 1.00 55.91 100 SER A N 1
ATOM 747 C CA . SER A 1 100 ? 1.678 -1.521 -9.984 1.00 55.91 100 SER A CA 1
ATOM 748 C C . SER A 1 100 ? 0.326 -2.196 -9.684 1.00 55.91 100 SER A C 1
ATOM 750 O O . SER A 1 100 ? -0.378 -1.822 -8.741 1.00 55.91 100 SER A O 1
ATOM 752 N N . GLY A 1 101 ? 0.004 -3.274 -10.410 1.00 57.81 101 GLY A N 1
ATOM 753 C CA . GLY A 1 101 ? -1.163 -4.117 -10.145 1.00 57.81 101 GLY A CA 1
ATOM 754 C C . GLY A 1 101 ? -1.124 -4.839 -8.791 1.00 57.81 101 GLY A C 1
ATOM 755 O O . GLY A 1 101 ? -2.162 -4.958 -8.142 1.00 57.81 101 GLY A O 1
ATOM 756 N N . LYS A 1 102 ? 0.053 -5.278 -8.319 1.00 56.47 102 LYS A N 1
ATOM 757 C CA . LYS A 1 102 ? 0.204 -5.928 -7.002 1.00 56.47 102 LYS A CA 1
ATOM 758 C C . LYS A 1 102 ? 0.011 -4.958 -5.839 1.00 56.47 102 LYS A C 1
ATOM 760 O O . LYS A 1 102 ? -0.652 -5.324 -4.874 1.00 56.47 102 LYS A O 1
ATOM 765 N N . ALA A 1 103 ? 0.510 -3.727 -5.941 1.00 55.69 103 ALA A N 1
ATOM 766 C CA . ALA A 1 103 ? 0.272 -2.704 -4.919 1.00 55.69 103 ALA A CA 1
ATOM 767 C C . ALA A 1 103 ? -1.228 -2.371 -4.784 1.00 55.69 103 ALA A C 1
ATOM 769 O O . ALA A 1 103 ? -1.741 -2.242 -3.676 1.00 55.69 103 ALA A O 1
ATOM 770 N N . ARG A 1 104 ? -1.963 -2.349 -5.907 1.00 54.66 104 ARG A N 1
ATOM 771 C CA . ARG A 1 104 ? -3.425 -2.153 -5.934 1.00 54.66 104 ARG A CA 1
ATOM 772 C C . ARG A 1 104 ? -4.246 -3.316 -5.368 1.00 54.66 104 ARG A C 1
ATOM 774 O O . ARG A 1 104 ? -5.442 -3.117 -5.159 1.00 54.66 104 ARG A O 1
ATOM 781 N N . ARG A 1 105 ? -3.666 -4.504 -5.148 1.00 59.94 105 ARG A N 1
ATOM 782 C CA . ARG A 1 105 ? -4.378 -5.652 -4.546 1.00 59.94 105 ARG A CA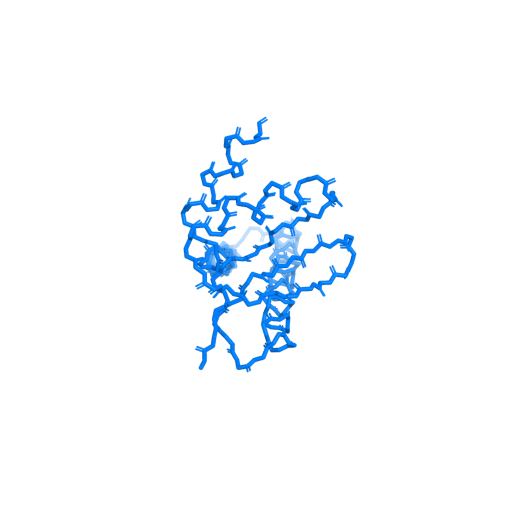 1
ATOM 783 C C . ARG A 1 105 ? -4.541 -5.540 -3.032 1.00 59.94 105 ARG A C 1
ATOM 785 O O . ARG A 1 105 ? -5.385 -6.230 -2.485 1.00 59.94 105 ARG A O 1
ATOM 792 N N . LEU A 1 106 ? -3.754 -4.686 -2.382 1.00 62.84 106 LEU A N 1
ATOM 793 C CA . LEU A 1 106 ? -3.840 -4.434 -0.941 1.00 62.84 106 LEU A CA 1
ATOM 794 C C . LEU A 1 106 ? -4.836 -3.320 -0.589 1.00 62.84 106 LEU A C 1
ATOM 796 O O . LEU A 1 106 ? -5.011 -2.988 0.580 1.00 62.84 106 LEU A O 1
ATOM 800 N N . GLU A 1 107 ? -5.466 -2.720 -1.597 1.00 65.69 107 GLU A N 1
ATOM 801 C CA . GLU A 1 107 ? -6.559 -1.770 -1.423 1.00 65.69 107 GLU A CA 1
ATOM 802 C C . GLU A 1 107 ? -7.861 -2.425 -1.874 1.00 65.69 107 GLU A C 1
ATOM 804 O O . GLU A 1 107 ? -7.999 -2.791 -3.055 1.00 65.69 107 GLU A O 1
ATOM 809 N N . SER A 1 108 ? -8.827 -2.520 -0.962 1.00 70.31 108 SER A N 1
ATOM 810 C CA . SER A 1 108 ? -10.182 -2.936 -1.309 1.00 70.31 108 SER A CA 1
ATOM 811 C C . SER A 1 108 ? -10.823 -1.971 -2.309 1.00 70.31 108 SER A C 1
ATOM 813 O O . SER A 1 108 ? -10.436 -0.803 -2.453 1.00 70.31 108 SER A O 1
ATOM 815 N N . GLU A 1 109 ? -11.831 -2.455 -3.033 1.00 76.31 109 GLU A N 1
ATOM 816 C CA . GLU A 1 109 ? -12.617 -1.599 -3.926 1.00 76.31 109 GLU A CA 1
ATOM 817 C C . GLU A 1 109 ? -13.363 -0.501 -3.158 1.00 76.31 109 GLU A C 1
ATOM 819 O O . GLU A 1 109 ? -13.490 0.617 -3.660 1.00 76.31 109 GLU A O 1
ATOM 824 N N . ALA A 1 110 ? -13.753 -0.775 -1.910 1.00 73.88 110 ALA A N 1
ATOM 825 C CA . ALA A 1 110 ? -14.389 0.195 -1.028 1.00 73.88 110 ALA A CA 1
ATOM 826 C C . ALA A 1 110 ? -13.453 1.373 -0.700 1.00 73.88 110 ALA A C 1
ATOM 828 O O . ALA A 1 110 ? -13.845 2.529 -0.859 1.00 73.88 110 ALA A O 1
ATOM 829 N N . LEU A 1 111 ? -12.182 1.114 -0.360 1.00 74.62 111 LEU A N 1
ATOM 830 C CA . LEU A 1 111 ? -11.206 2.182 -0.103 1.00 74.62 111 LEU A CA 1
ATOM 831 C C . LEU A 1 111 ? -10.943 3.038 -1.357 1.00 74.62 111 LEU A C 1
ATOM 833 O O . LEU A 1 111 ? -10.788 4.261 -1.273 1.00 74.62 111 LEU A O 1
ATOM 837 N N . LYS A 1 112 ? -10.931 2.416 -2.542 1.00 77.81 112 LYS A N 1
ATOM 838 C CA . LYS A 1 112 ? -10.797 3.133 -3.824 1.00 77.81 112 LYS A CA 1
ATOM 839 C C . LYS A 1 112 ? -12.006 4.022 -4.105 1.00 77.81 112 LYS A C 1
ATOM 841 O O . LYS A 1 112 ? -11.823 5.157 -4.554 1.00 77.81 112 LYS A O 1
ATOM 846 N N . ALA A 1 113 ? -13.213 3.530 -3.831 1.00 78.38 113 ALA A N 1
ATOM 847 C CA . ALA A 1 113 ? -14.444 4.300 -3.972 1.00 78.38 113 ALA A CA 1
ATOM 848 C C . ALA A 1 113 ? -14.449 5.521 -3.037 1.00 78.38 113 ALA A C 1
ATOM 850 O O . ALA A 1 113 ? -14.702 6.632 -3.504 1.00 78.38 113 ALA A O 1
ATOM 851 N N . LEU A 1 114 ? -14.056 5.348 -1.769 1.00 76.62 114 LEU A N 1
ATOM 852 C CA . LEU A 1 114 ? -13.960 6.438 -0.789 1.00 76.62 114 LEU A CA 1
ATOM 853 C C . LEU A 1 114 ? -12.969 7.526 -1.211 1.00 76.62 114 LEU A C 1
ATOM 855 O O . LEU A 1 114 ? -13.294 8.713 -1.196 1.00 76.62 114 LEU A O 1
ATOM 859 N N . ARG A 1 115 ? -11.775 7.144 -1.679 1.00 81.38 115 ARG A N 1
ATOM 860 C CA . ARG A 1 115 ? -10.799 8.120 -2.192 1.00 81.38 115 ARG A CA 1
ATOM 861 C C . ARG A 1 115 ? -11.284 8.862 -3.432 1.00 81.38 115 ARG A C 1
ATOM 863 O O . ARG A 1 115 ? -10.922 10.021 -3.610 1.00 81.38 115 ARG A O 1
ATOM 870 N N . LYS A 1 116 ? -12.054 8.206 -4.305 1.00 80.62 116 LYS A N 1
ATOM 871 C CA . LYS A 1 116 ? -12.628 8.848 -5.494 1.00 80.62 116 LYS A CA 1
ATOM 872 C C . LYS A 1 116 ? -13.744 9.824 -5.119 1.00 80.62 116 LYS A C 1
ATOM 874 O O . LYS A 1 116 ? -13.814 10.882 -5.723 1.00 80.62 116 LYS A O 1
ATOM 879 N N . ALA A 1 117 ? -14.574 9.480 -4.136 1.00 74.81 117 ALA A N 1
ATOM 880 C CA . ALA A 1 117 ? -15.643 10.343 -3.636 1.00 74.81 117 ALA A CA 1
ATOM 881 C C . ALA A 1 117 ? -15.120 11.555 -2.841 1.00 74.81 117 ALA A C 1
ATOM 883 O O . ALA A 1 117 ? -15.791 12.576 -2.774 1.00 74.81 117 ALA A O 1
ATOM 884 N N . SER A 1 118 ? -13.927 11.448 -2.246 1.00 64.31 118 SER A N 1
ATOM 885 C CA . SER A 1 118 ? -13.289 12.529 -1.480 1.00 64.31 118 SER A CA 1
ATOM 886 C C . SER A 1 118 ? -12.365 13.445 -2.310 1.00 64.31 118 SER A C 1
ATOM 888 O O . SER A 1 118 ? -11.731 14.324 -1.718 1.00 64.31 118 SER A O 1
ATOM 890 N N . LYS A 1 119 ? -12.226 13.223 -3.622 1.00 58.06 119 LYS A N 1
ATOM 891 C CA . LYS A 1 119 ? -11.483 14.099 -4.544 1.00 58.06 119 LYS A CA 1
ATOM 892 C C . LYS A 1 119 ? -12.414 15.116 -5.184 1.00 58.06 119 LYS A C 1
ATOM 894 O O . LYS A 1 119 ? -11.954 16.264 -5.341 1.00 58.06 119 LYS A O 1
#

Secondary structure (DSSP, 8-state):
-EEEEEEEETTEEEEEE---STHHHHHHHHHHHTT-EEEEEEEEESSHHHHHHHHHHHHHHHHHHHHHHHHHHHHHHHS---HHHHHHHHHHHHHHHHHHHHHGGGS-HHHHHHHHHT-

Sequence (119 aa):
MNTYFVMKSGHQYSASEKVSEDELNLQFEACKAASVTLVSDSVVAESEEKAIRQVKSLAYQTTVIALVGFINTLCMLFVAESAVNLVIMMAAIICMVGVSGKARRLESEALKALRKASK

pLDDT: mean 76.12, std 10.35, range [53.75, 91.06]

Radius of gyration: 17.9 Å; chains: 1; bounding box: 38×29×47 Å

Organism: NCBI:txid265726

Foldseek 3Di:
DFFWFWKADPPDIWIDTDPDPVCLVVVCVVCVVVVMGRQFGGQDDPDRVRSRVVLVVLVVVLVVLVVVLVVLVVVLVVDDDDPVSVVVNVVSVVVNVVSVVVSCVRHDPVNVVVVVVVD